Protein AF-A0A0C2GQE0-F1 (afdb_monomer_lite)

Secondary structure (DSSP, 8-state):
-------------S---GGGG-PPPGGGGGG--HHHHHHHHHHHHHHH--STTHHHHHHHHHHHHT-SSS---HHHHHHHHHHGGGGTTHHHHHHHHHHHHHTT------------GGGS-TTS-GGG--

pLDDT: mean 76.55, std 19.41, range [22.97, 97.44]

Structure (mmCIF, N/CA/C/O backbone):
data_AF-A0A0C2GQE0-F1
#
_entry.id   AF-A0A0C2GQE0-F1
#
loop_
_atom_site.group_PDB
_atom_site.id
_atom_site.type_symbol
_atom_site.label_atom_id
_atom_site.label_alt_id
_atom_site.label_comp_id
_atom_site.label_asym_id
_atom_site.label_entity_id
_atom_site.label_seq_id
_atom_site.pdbx_PDB_ins_code
_atom_site.Cartn_x
_atom_site.Cartn_y
_atom_site.Cartn_z
_atom_site.occupancy
_atom_site.B_iso_or_equiv
_atom_site.auth_seq_id
_atom_site.auth_comp_id
_atom_site.auth_asym_id
_atom_site.auth_atom_id
_atom_site.pdbx_PDB_model_num
ATOM 1 N N . MET A 1 1 ? 10.895 2.795 27.027 1.00 30.59 1 MET A N 1
ATOM 2 C CA . MET A 1 1 ? 11.096 3.613 25.814 1.00 30.59 1 MET A CA 1
ATOM 3 C C . MET A 1 1 ? 9.868 3.394 24.945 1.00 30.59 1 MET A C 1
ATOM 5 O O . MET A 1 1 ? 9.709 2.308 24.409 1.00 30.59 1 MET A O 1
ATOM 9 N N . VAL A 1 2 ? 8.913 4.324 24.981 1.00 26.84 2 VAL A N 1
ATOM 10 C CA . VAL A 1 2 ? 7.613 4.168 24.309 1.00 26.84 2 VAL A CA 1
ATOM 11 C C . VAL A 1 2 ? 7.723 4.852 22.953 1.00 26.84 2 VAL A C 1
ATOM 13 O O . VAL A 1 2 ? 7.885 6.066 22.894 1.00 26.84 2 VAL A O 1
ATOM 16 N N . TRP A 1 3 ? 7.698 4.067 21.879 1.00 24.77 3 TRP A N 1
ATOM 17 C CA . TRP A 1 3 ? 7.650 4.582 20.515 1.00 24.77 3 TRP A CA 1
ATOM 18 C C . TRP A 1 3 ? 6.242 5.120 20.261 1.00 24.77 3 TRP A C 1
ATOM 20 O O . TRP A 1 3 ? 5.270 4.365 20.252 1.00 24.77 3 TRP A O 1
ATOM 30 N N . GLN A 1 4 ? 6.123 6.440 20.144 1.00 22.97 4 GLN A N 1
ATOM 31 C CA . GLN A 1 4 ? 4.864 7.116 19.861 1.00 22.97 4 GLN A CA 1
ATOM 32 C C . GLN A 1 4 ? 4.657 7.105 18.341 1.00 22.97 4 GLN A C 1
ATOM 34 O O . GLN A 1 4 ? 5.206 7.936 17.624 1.00 22.97 4 GLN A O 1
ATOM 39 N N . TRP A 1 5 ? 3.908 6.123 17.843 1.00 28.50 5 TRP A N 1
ATOM 40 C CA . TRP A 1 5 ? 3.529 6.042 1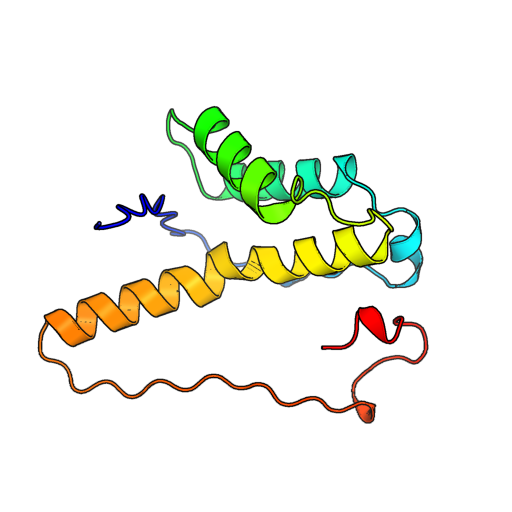6.433 1.00 28.50 5 TRP A CA 1
ATOM 41 C C . TRP A 1 5 ? 2.405 7.047 16.162 1.00 28.50 5 TRP A C 1
ATOM 43 O O . TRP A 1 5 ? 1.309 6.925 16.715 1.00 28.50 5 TRP A O 1
ATOM 53 N N . ARG A 1 6 ? 2.675 8.071 15.349 1.00 29.09 6 ARG A N 1
ATOM 54 C CA . ARG A 1 6 ? 1.639 8.967 14.826 1.00 29.09 6 AR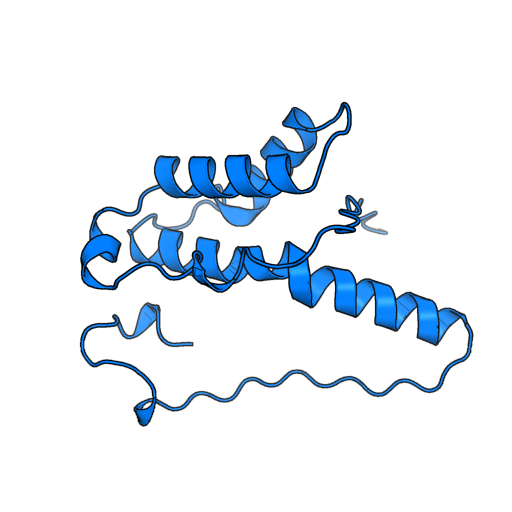G A CA 1
ATOM 55 C C . ARG A 1 6 ? 1.036 8.312 13.588 1.00 29.09 6 ARG A C 1
ATOM 57 O O . ARG A 1 6 ? 1.665 8.274 12.542 1.00 29.09 6 ARG A O 1
ATOM 64 N N . PHE A 1 7 ? -0.168 7.768 13.723 1.00 35.97 7 PHE A N 1
ATOM 65 C CA . PHE A 1 7 ? -0.943 7.287 12.583 1.00 35.97 7 PHE A CA 1
ATOM 66 C C . PHE A 1 7 ? -1.745 8.453 12.001 1.00 35.97 7 PHE A C 1
ATOM 68 O O . PHE A 1 7 ? -2.558 9.059 12.703 1.00 35.97 7 PHE A O 1
ATOM 75 N N . PHE A 1 8 ? -1.529 8.771 10.725 1.00 36.47 8 PHE A N 1
ATOM 76 C CA . PHE A 1 8 ? -2.406 9.675 9.987 1.00 36.47 8 PHE A CA 1
ATOM 77 C C . PHE A 1 8 ? -3.694 8.928 9.626 1.00 36.47 8 PHE A C 1
ATOM 79 O O . PHE A 1 8 ? -3.669 7.882 8.983 1.00 36.47 8 PHE A O 1
ATOM 86 N N . ILE A 1 9 ? -4.831 9.446 10.093 1.00 39.38 9 ILE A N 1
ATOM 87 C CA . ILE A 1 9 ? -6.148 8.847 9.865 1.00 39.38 9 ILE A CA 1
ATOM 88 C C . ILE A 1 9 ? -6.674 9.341 8.520 1.00 39.38 9 ILE A C 1
ATOM 90 O O . ILE A 1 9 ? -7.035 10.510 8.379 1.00 39.38 9 ILE A O 1
ATOM 94 N N . VAL A 1 10 ? -6.769 8.438 7.549 1.00 39.44 10 VAL A N 1
ATOM 95 C CA . VAL A 1 10 ? -7.486 8.676 6.296 1.00 39.44 10 VAL A CA 1
ATOM 96 C C . VAL A 1 10 ? -8.920 8.169 6.462 1.00 39.44 10 VAL A C 1
ATOM 98 O O . VAL A 1 10 ? -9.178 6.971 6.542 1.00 39.44 10 VAL A O 1
ATOM 101 N N . SER A 1 11 ? -9.877 9.091 6.561 1.00 34.88 11 SER A N 1
ATOM 102 C CA . SER A 1 11 ? -11.310 8.776 6.622 1.00 34.88 11 SER A CA 1
ATOM 103 C C . SER A 1 11 ? -11.882 8.722 5.202 1.00 34.88 11 SER A C 1
ATOM 105 O O . SER A 1 11 ? -12.362 9.736 4.691 1.00 34.88 11 SER A O 1
ATOM 107 N N . ALA A 1 12 ? -11.892 7.546 4.573 1.00 37.84 12 ALA A N 1
ATOM 108 C CA . ALA A 1 12 ? -12.568 7.350 3.291 1.00 37.84 12 ALA A CA 1
ATOM 109 C C . ALA A 1 12 ? -14.101 7.392 3.478 1.00 37.84 12 ALA A C 1
ATOM 111 O O . ALA A 1 12 ? -14.711 6.452 3.983 1.00 37.84 12 ALA A O 1
ATOM 112 N N . LYS A 1 13 ? -14.740 8.504 3.089 1.00 32.62 13 LYS A N 1
ATOM 113 C CA . LYS A 1 13 ? -16.212 8.662 3.045 1.00 32.62 13 LYS A CA 1
ATOM 114 C C . LYS A 1 13 ? -16.813 8.449 1.647 1.00 32.62 13 LYS A C 1
ATOM 116 O O . LYS A 1 13 ? -17.997 8.717 1.454 1.00 32.62 13 LYS A O 1
ATOM 121 N N . GLN A 1 14 ? -16.033 7.991 0.668 1.00 35.38 14 GLN A N 1
ATOM 122 C CA . GLN A 1 14 ? -16.433 7.999 -0.741 1.00 35.38 14 GLN A CA 1
ATOM 123 C C . GLN A 1 14 ? -16.535 6.584 -1.323 1.00 35.38 14 GLN A C 1
ATOM 125 O O . GLN A 1 14 ? -15.768 5.688 -0.983 1.00 35.38 14 GLN A O 1
ATOM 130 N N . LYS A 1 15 ? -17.555 6.394 -2.164 1.00 33.19 15 LYS A N 1
ATOM 131 C CA . LYS A 1 15 ? -17.950 5.145 -2.827 1.00 33.19 15 LYS A CA 1
ATOM 132 C C . LYS A 1 15 ? -16.738 4.498 -3.526 1.00 33.19 15 LYS A C 1
ATOM 134 O O . LYS A 1 15 ? -16.113 5.129 -4.372 1.00 33.19 15 LYS A O 1
ATOM 139 N N . ILE A 1 16 ? -16.411 3.255 -3.166 1.00 40.69 16 ILE A N 1
ATOM 140 C CA . ILE A 1 16 ? -15.216 2.534 -3.637 1.00 40.69 16 ILE A CA 1
ATOM 141 C C . ILE A 1 16 ? -15.461 2.000 -5.062 1.00 40.69 16 ILE A C 1
ATOM 143 O O . ILE A 1 16 ? -15.791 0.836 -5.254 1.00 40.69 16 ILE A O 1
ATOM 147 N N . GLU A 1 17 ? -15.328 2.862 -6.071 1.00 34.94 17 GLU A N 1
ATOM 148 C CA . GLU A 1 17 ? -15.173 2.462 -7.488 1.00 34.94 17 GLU A CA 1
ATOM 149 C C . GLU A 1 17 ? -13.691 2.196 -7.851 1.00 34.94 17 GLU A C 1
ATOM 151 O O . GLU A 1 17 ? -13.388 1.736 -8.949 1.00 34.94 17 GLU A O 1
ATOM 156 N N . PHE A 1 18 ? -12.767 2.440 -6.909 1.00 46.09 18 PHE A N 1
ATOM 157 C CA . PHE A 1 18 ? -11.310 2.378 -7.082 1.00 46.09 18 PHE A CA 1
ATOM 158 C C . PHE A 1 18 ? -10.758 0.958 -7.332 1.00 46.09 18 PHE A C 1
ATOM 160 O O . PHE A 1 18 ? -9.887 0.782 -8.177 1.00 46.09 18 PHE A O 1
ATOM 167 N N . MET A 1 19 ? -11.301 -0.077 -6.675 1.00 44.38 19 MET A N 1
ATOM 168 C CA . MET A 1 19 ? -10.687 -1.422 -6.657 1.00 44.38 19 MET A CA 1
ATOM 169 C C . MET A 1 19 ? -10.641 -2.156 -8.007 1.00 44.38 19 MET A C 1
ATOM 171 O O . MET A 1 19 ? -9.851 -3.077 -8.167 1.00 44.38 19 MET A O 1
ATOM 175 N N . ASN A 1 20 ? -11.447 -1.765 -8.998 1.00 39.81 20 ASN A N 1
ATOM 176 C CA . ASN A 1 20 ? -11.390 -2.389 -10.327 1.00 39.81 20 ASN A CA 1
ATOM 177 C C . ASN A 1 20 ? -10.228 -1.867 -11.196 1.00 39.81 20 ASN A C 1
ATOM 179 O O . ASN A 1 20 ? -10.016 -2.395 -12.284 1.00 39.81 20 ASN A O 1
ATOM 183 N N . LYS A 1 21 ? -9.498 -0.833 -10.752 1.00 50.16 21 LYS A N 1
ATOM 184 C CA . LYS A 1 21 ? -8.393 -0.205 -11.500 1.00 50.16 21 LYS A CA 1
ATOM 185 C C . LYS A 1 21 ? -7.005 -0.437 -10.894 1.00 50.16 21 LYS A C 1
ATOM 187 O O . LYS A 1 21 ? -6.031 0.032 -11.461 1.00 50.16 21 LYS A O 1
ATOM 192 N N . THR A 1 22 ? -6.903 -1.156 -9.778 1.00 59.59 22 THR A N 1
ATOM 193 C CA . THR A 1 22 ? -5.644 -1.330 -9.030 1.00 59.59 22 THR A CA 1
ATOM 194 C C . THR A 1 22 ? -4.856 -2.577 -9.424 1.00 59.59 22 THR A C 1
ATOM 196 O O . THR A 1 22 ? -3.929 -2.962 -8.722 1.00 59.59 22 THR A O 1
ATOM 199 N N . ASN A 1 23 ? -5.239 -3.270 -10.498 1.00 67.94 23 ASN A N 1
ATOM 200 C CA . ASN A 1 23 ? -4.480 -4.420 -10.979 1.00 67.94 23 ASN A CA 1
ATOM 201 C C . ASN A 1 23 ? -3.485 -3.967 -12.041 1.00 67.94 23 ASN A C 1
ATOM 203 O O . ASN A 1 23 ? -3.868 -3.399 -13.061 1.00 67.94 23 ASN A O 1
ATOM 207 N N . VAL A 1 24 ? -2.211 -4.263 -11.801 1.00 80.00 24 VAL A N 1
ATOM 208 C CA . VAL A 1 24 ? -1.156 -4.128 -12.802 1.00 80.00 24 VAL A CA 1
ATOM 209 C C . VAL A 1 24 ? -1.117 -5.410 -13.622 1.00 80.00 24 VAL A C 1
ATOM 211 O O . VAL A 1 24 ? -1.010 -6.505 -13.060 1.00 80.00 24 VAL A O 1
ATOM 214 N N . GLU A 1 25 ? -1.187 -5.285 -14.944 1.00 83.19 25 GLU A N 1
ATOM 215 C CA . GLU A 1 25 ? -1.062 -6.432 -15.837 1.00 83.19 25 GLU A CA 1
ATOM 216 C C . GLU A 1 25 ? 0.365 -7.010 -15.772 1.00 83.19 25 GLU A C 1
ATOM 218 O O . GLU A 1 25 ? 1.334 -6.245 -15.780 1.00 83.19 25 GLU A O 1
ATOM 223 N N . PRO A 1 26 ? 0.550 -8.347 -15.758 1.00 84.81 26 PRO A N 1
ATOM 224 C CA . PRO A 1 26 ? 1.884 -8.953 -15.684 1.00 84.81 26 PRO A CA 1
ATOM 225 C C . PRO A 1 26 ? 2.842 -8.512 -16.796 1.00 84.81 26 PRO A C 1
ATOM 227 O O . PRO A 1 26 ? 4.054 -8.462 -16.589 1.00 84.81 26 PRO A O 1
ATOM 230 N N . ALA A 1 27 ? 2.299 -8.165 -17.966 1.00 86.12 27 ALA A N 1
ATOM 231 C CA . ALA A 1 27 ? 3.065 -7.635 -19.090 1.00 86.12 27 ALA A CA 1
ATOM 232 C C . ALA A 1 27 ? 3.739 -6.289 -18.773 1.00 86.12 27 ALA A C 1
ATOM 234 O O . ALA A 1 27 ? 4.801 -5.998 -19.322 1.00 86.12 27 ALA A O 1
ATOM 235 N N . ASP A 1 28 ? 3.161 -5.504 -17.861 1.00 88.12 28 ASP A N 1
ATOM 236 C CA . ASP A 1 28 ? 3.646 -4.174 -17.508 1.00 88.12 28 ASP A CA 1
ATOM 237 C C . ASP A 1 28 ? 4.623 -4.200 -16.327 1.00 88.12 28 ASP A C 1
ATOM 239 O O . ASP A 1 28 ? 5.327 -3.212 -16.108 1.00 88.12 28 ASP A O 1
ATOM 243 N N . TYR A 1 29 ? 4.741 -5.322 -15.598 1.00 89.06 29 TYR A N 1
ATOM 244 C CA . TYR A 1 29 ? 5.636 -5.445 -14.438 1.00 89.06 29 TYR A CA 1
ATOM 245 C C . TYR A 1 29 ? 7.061 -4.954 -14.713 1.00 89.06 29 TYR A C 1
ATOM 247 O O . TYR A 1 29 ? 7.556 -4.176 -13.905 1.00 89.06 29 TYR A O 1
ATOM 255 N N . PRO A 1 30 ? 7.728 -5.298 -15.834 1.00 90.50 30 PRO A N 1
ATOM 256 C CA . PRO A 1 30 ? 9.108 -4.868 -16.062 1.00 90.50 30 PRO A CA 1
ATOM 257 C C . PRO A 1 30 ? 9.291 -3.350 -16.205 1.00 90.50 30 PRO A C 1
ATOM 259 O O . PRO A 1 30 ? 10.411 -2.862 -16.081 1.00 90.50 30 PRO A O 1
ATOM 262 N N . SER A 1 31 ? 8.220 -2.600 -16.488 1.00 91.06 31 SER A N 1
ATOM 263 C CA . SER A 1 31 ? 8.273 -1.134 -16.569 1.00 91.06 31 SER A CA 1
ATOM 264 C C . SER A 1 31 ? 8.212 -0.452 -15.200 1.00 91.06 31 SER A C 1
ATOM 266 O O . SER A 1 31 ? 8.625 0.706 -15.079 1.00 91.06 31 SER A O 1
ATOM 268 N N . TRP A 1 32 ? 7.748 -1.167 -14.167 1.00 90.19 32 TRP A N 1
ATOM 269 C CA . TRP A 1 32 ? 7.566 -0.609 -12.836 1.00 90.19 32 TRP A CA 1
ATOM 270 C C . TRP A 1 32 ? 8.883 -0.207 -12.193 1.00 90.19 32 TRP A C 1
ATOM 272 O O . TRP A 1 32 ? 9.855 -0.959 -12.129 1.00 90.19 32 TRP A O 1
ATOM 282 N N . ASN A 1 33 ? 8.886 1.015 -11.679 1.00 90.75 33 ASN A N 1
ATOM 283 C CA . ASN A 1 33 ? 10.045 1.644 -11.076 1.00 90.75 33 ASN A CA 1
ATOM 284 C C . ASN A 1 33 ? 9.615 2.576 -9.935 1.00 90.75 33 ASN A C 1
ATOM 286 O O . ASN A 1 33 ? 8.427 2.749 -9.647 1.00 90.75 33 ASN A O 1
ATOM 290 N N . ARG A 1 34 ? 10.607 3.204 -9.297 1.00 91.00 34 ARG A N 1
ATOM 291 C CA . ARG A 1 34 ? 10.400 4.119 -8.169 1.00 91.00 34 ARG A CA 1
ATOM 292 C C . ARG A 1 34 ? 9.397 5.224 -8.469 1.00 91.00 34 ARG A C 1
ATOM 294 O O . ARG A 1 34 ? 8.548 5.510 -7.631 1.00 91.00 34 ARG A O 1
ATOM 301 N N . ASP A 1 35 ? 9.540 5.870 -9.617 1.00 91.62 35 ASP A N 1
ATOM 302 C CA . ASP A 1 35 ? 8.793 7.082 -9.929 1.00 91.62 35 ASP A CA 1
ATOM 303 C C . ASP A 1 35 ? 7.336 6.755 -10.252 1.00 91.62 35 ASP A C 1
ATOM 305 O O . ASP A 1 35 ? 6.449 7.506 -9.850 1.00 91.62 35 ASP A O 1
ATOM 309 N N . MET A 1 36 ? 7.085 5.597 -10.873 1.00 90.50 36 MET A N 1
ATOM 310 C CA . MET A 1 36 ? 5.731 5.070 -11.065 1.00 90.50 36 MET A CA 1
ATOM 311 C C . MET A 1 36 ? 5.040 4.793 -9.730 1.00 90.50 36 MET A C 1
ATOM 313 O O . MET A 1 36 ? 3.959 5.320 -9.494 1.00 90.50 36 MET A O 1
ATOM 317 N N . LEU A 1 37 ? 5.687 4.061 -8.815 1.00 88.19 37 LEU A N 1
ATOM 318 C CA . LEU A 1 37 ? 5.105 3.791 -7.497 1.00 88.19 37 LEU A CA 1
ATOM 319 C C . LEU A 1 37 ? 4.836 5.089 -6.714 1.00 88.19 37 LEU A C 1
ATOM 321 O O . LEU A 1 37 ? 3.804 5.228 -6.067 1.00 88.19 37 LEU A O 1
ATOM 325 N N . ILE A 1 38 ? 5.737 6.074 -6.795 1.00 90.50 38 ILE A N 1
ATOM 326 C CA . ILE A 1 38 ? 5.516 7.390 -6.178 1.00 90.50 38 ILE A CA 1
ATOM 327 C C . ILE A 1 38 ? 4.315 8.110 -6.793 1.00 90.50 38 ILE A C 1
ATOM 329 O O . ILE A 1 38 ? 3.600 8.801 -6.067 1.00 90.50 38 ILE A O 1
ATOM 333 N N . ALA A 1 39 ? 4.121 8.017 -8.109 1.00 90.69 39 ALA A N 1
ATOM 334 C CA . ALA A 1 39 ? 2.987 8.639 -8.782 1.00 90.69 39 ALA A CA 1
ATOM 335 C C . ALA A 1 39 ? 1.661 8.019 -8.319 1.00 90.69 39 ALA A C 1
ATOM 337 O O . ALA A 1 39 ? 0.765 8.767 -7.933 1.00 90.69 39 ALA A O 1
ATOM 338 N N . GLU A 1 40 ? 1.593 6.689 -8.252 1.00 86.81 40 GLU A N 1
ATOM 339 C CA . GLU A 1 40 ? 0.427 5.948 -7.755 1.00 86.81 40 GLU A CA 1
ATOM 340 C C . GLU A 1 40 ? 0.097 6.320 -6.303 1.00 86.81 40 GLU A C 1
ATOM 342 O O . GLU A 1 40 ? -1.016 6.759 -6.019 1.00 86.81 40 GLU A O 1
ATOM 347 N N . ILE A 1 41 ? 1.087 6.282 -5.401 1.00 85.81 41 ILE A N 1
ATOM 348 C CA . ILE A 1 41 ? 0.912 6.686 -3.994 1.00 85.81 41 ILE A CA 1
ATOM 349 C C . ILE A 1 41 ? 0.406 8.131 -3.893 1.00 85.81 41 ILE A C 1
ATOM 351 O O . ILE A 1 41 ? -0.446 8.459 -3.064 1.00 85.81 41 ILE A O 1
ATOM 355 N N . LYS A 1 42 ? 0.934 9.036 -4.725 1.00 88.06 42 LYS A N 1
ATOM 356 C CA . LYS A 1 42 ? 0.505 10.440 -4.733 1.00 88.06 42 LYS A CA 1
ATOM 357 C C . LYS A 1 42 ? -0.946 10.587 -5.155 1.00 88.06 42 LYS A C 1
ATOM 359 O O . LYS A 1 42 ? -1.691 11.266 -4.450 1.00 88.06 42 LYS A O 1
ATOM 364 N N . GLU A 1 43 ? -1.324 9.983 -6.278 1.00 86.25 43 GLU A N 1
ATOM 365 C CA . GLU A 1 43 ? -2.698 10.014 -6.783 1.00 86.25 43 GLU A CA 1
ATOM 366 C C . GLU A 1 43 ? -3.657 9.422 -5.750 1.00 86.25 43 GLU A C 1
ATOM 368 O O . GLU A 1 43 ? -4.690 10.016 -5.422 1.00 86.25 43 GLU A O 1
ATOM 373 N N . LEU A 1 44 ? -3.255 8.305 -5.150 1.00 80.44 44 LEU A N 1
ATOM 374 C CA . LEU A 1 44 ? -4.030 7.628 -4.137 1.00 80.44 44 LEU A CA 1
ATOM 375 C C . LEU A 1 44 ? -4.273 8.506 -2.914 1.00 80.44 44 LEU A C 1
ATOM 377 O O . LEU A 1 44 ? -5.424 8.748 -2.552 1.00 80.44 44 LEU A O 1
ATOM 381 N N . VAL A 1 45 ? -3.212 8.990 -2.268 1.00 80.94 45 VAL A N 1
ATOM 382 C CA . VAL A 1 45 ? -3.325 9.789 -1.043 1.00 80.94 45 VAL A CA 1
ATOM 383 C C . VAL A 1 45 ? -4.112 11.069 -1.322 1.00 80.94 45 VAL A C 1
ATOM 385 O O . VAL A 1 45 ? -4.966 11.440 -0.519 1.00 80.94 45 VAL A O 1
ATOM 388 N N . GLN A 1 46 ? -3.907 11.710 -2.477 1.00 85.12 46 GLN A N 1
ATOM 389 C CA . GLN A 1 46 ? -4.681 12.885 -2.892 1.00 85.12 46 GLN A CA 1
ATOM 390 C C . GLN A 1 46 ? -6.177 12.593 -3.054 1.00 85.12 46 GLN A C 1
ATOM 392 O O . GLN A 1 46 ? -6.998 13.463 -2.763 1.00 85.12 46 GLN A O 1
ATOM 397 N N . SER A 1 47 ? -6.549 11.381 -3.474 1.00 79.19 47 SER A N 1
ATOM 398 C CA . SER A 1 47 ? -7.958 11.001 -3.629 1.00 79.19 47 SER A CA 1
ATOM 399 C C . SER A 1 47 ? -8.714 10.895 -2.297 1.00 79.19 47 SER A C 1
ATOM 401 O O . SER A 1 47 ? -9.938 11.025 -2.266 1.00 79.19 47 SER A O 1
ATOM 403 N N . VAL A 1 48 ? -8.000 10.688 -1.185 1.00 74.44 48 VAL A N 1
ATOM 404 C CA . VAL A 1 48 ? -8.591 10.407 0.136 1.00 74.44 48 VAL A CA 1
ATOM 405 C C . VAL A 1 48 ? -8.205 11.404 1.229 1.00 74.44 48 VAL A C 1
ATOM 407 O O . VAL A 1 48 ? -8.812 11.405 2.303 1.00 74.44 48 VAL A O 1
ATOM 410 N N . TYR A 1 49 ? -7.227 12.271 0.973 1.00 79.44 49 TYR A N 1
ATOM 411 C CA . TYR A 1 49 ? -6.743 13.273 1.912 1.00 79.44 49 TYR A CA 1
ATOM 412 C C . TYR A 1 49 ? -6.767 14.673 1.292 1.00 79.44 49 TYR A C 1
ATOM 414 O O . TYR A 1 49 ? -6.050 14.969 0.342 1.00 79.44 49 TYR A O 1
ATOM 422 N N . SER A 1 50 ? -7.552 15.567 1.894 1.00 80.38 50 SER A N 1
ATOM 423 C CA . SER A 1 50 ? -7.712 16.964 1.463 1.00 80.38 50 SER A CA 1
ATOM 424 C C . SER A 1 50 ? -7.179 17.978 2.487 1.00 80.38 50 SER A C 1
ATOM 426 O O . SER A 1 50 ? -7.632 19.122 2.515 1.00 80.38 50 SER A O 1
ATOM 428 N N . GLY A 1 51 ? -6.310 17.549 3.407 1.00 83.31 51 GLY A N 1
ATOM 429 C CA . GLY A 1 51 ? -5.770 18.398 4.472 1.00 83.31 51 GLY A CA 1
ATOM 430 C C . GLY A 1 51 ? -4.474 19.122 4.088 1.00 83.31 51 GLY A C 1
ATOM 431 O O . GLY A 1 51 ? -3.899 18.902 3.026 1.00 83.31 51 GLY A O 1
ATOM 432 N N . ASN A 1 52 ? -3.978 19.966 4.996 1.00 89.31 52 ASN A N 1
ATOM 433 C CA . ASN A 1 52 ? -2.836 20.853 4.730 1.00 89.31 52 ASN A CA 1
ATOM 434 C C . ASN A 1 52 ? -1.459 20.183 4.914 1.00 89.31 52 ASN A C 1
ATOM 436 O O . ASN A 1 52 ? -0.444 20.812 4.637 1.00 89.31 52 ASN A O 1
ATOM 440 N N . HIS A 1 53 ? -1.409 18.929 5.380 1.00 88.69 53 HIS A N 1
ATOM 441 C CA . HIS A 1 53 ? -0.163 18.190 5.648 1.00 88.69 53 HIS A CA 1
ATOM 442 C C . HIS A 1 53 ? 0.163 17.155 4.562 1.00 88.69 53 HIS A C 1
ATOM 444 O O . HIS A 1 53 ? 0.898 16.203 4.810 1.00 88.69 53 HIS A O 1
ATOM 450 N N . LEU A 1 54 ? -0.392 17.309 3.355 1.00 85.69 54 LEU A N 1
ATOM 451 C CA . LEU A 1 54 ? -0.280 16.310 2.289 1.00 85.69 54 LEU A CA 1
ATOM 452 C C . LEU A 1 54 ? 1.185 15.984 1.954 1.00 85.69 54 LEU A C 1
ATOM 454 O O . LEU A 1 54 ? 1.542 14.818 1.831 1.00 85.69 54 LEU A O 1
ATOM 458 N N . GLU A 1 55 ? 2.041 16.999 1.842 1.00 89.38 55 GLU A N 1
ATOM 459 C CA . GLU A 1 55 ? 3.460 16.809 1.515 1.00 89.38 55 GLU A CA 1
ATOM 460 C C . GLU A 1 55 ? 4.228 16.056 2.609 1.00 89.38 55 GLU A C 1
ATOM 462 O O . GLU A 1 55 ? 5.066 15.206 2.306 1.00 89.38 55 GLU A O 1
ATOM 467 N N . GLU A 1 56 ? 3.929 16.342 3.878 1.00 90.62 56 GLU A N 1
ATOM 468 C CA . GLU A 1 56 ? 4.528 15.674 5.038 1.00 90.62 56 GLU A CA 1
ATOM 469 C C . GLU A 1 56 ? 4.132 14.194 5.065 1.00 90.62 56 GLU A C 1
ATOM 471 O O . GLU A 1 56 ? 4.998 13.323 5.143 1.00 90.62 56 GLU A O 1
ATOM 476 N N . ILE A 1 57 ? 2.840 13.911 4.880 1.00 87.38 57 ILE A N 1
ATOM 477 C CA . ILE A 1 57 ? 2.297 12.549 4.820 1.00 87.38 57 ILE A CA 1
ATOM 478 C C . ILE A 1 57 ? 2.921 11.766 3.665 1.00 87.38 57 ILE A C 1
ATOM 480 O O . ILE A 1 57 ? 3.404 10.653 3.862 1.00 87.38 57 ILE A O 1
ATOM 484 N N . LEU A 1 58 ? 2.961 12.349 2.464 1.00 89.44 58 LEU A N 1
ATOM 485 C CA . LEU A 1 58 ? 3.564 11.702 1.299 1.00 89.44 58 LEU A CA 1
ATOM 486 C C . LEU A 1 58 ? 5.039 11.387 1.532 1.00 89.44 58 LEU A C 1
ATOM 488 O O . LEU A 1 58 ? 5.498 10.306 1.172 1.00 89.44 58 LEU A O 1
ATOM 492 N N . LYS A 1 59 ? 5.785 12.303 2.155 1.00 91.44 59 LYS A N 1
ATOM 493 C CA . LYS A 1 59 ? 7.191 12.078 2.492 1.00 91.44 59 LYS A CA 1
ATOM 494 C C . LYS A 1 59 ? 7.361 10.905 3.456 1.00 91.44 59 LYS A C 1
ATOM 496 O O . LYS A 1 59 ? 8.276 10.106 3.265 1.00 91.44 59 LYS A O 1
ATOM 501 N N . GLU A 1 60 ? 6.504 10.790 4.466 1.00 89.00 60 GLU A N 1
ATOM 502 C CA . GLU A 1 60 ? 6.543 9.669 5.409 1.00 89.00 60 GLU A CA 1
ATOM 503 C C . GLU A 1 60 ? 6.181 8.337 4.744 1.00 89.00 60 GLU A C 1
ATOM 505 O O . GLU A 1 60 ? 6.907 7.359 4.921 1.00 89.00 60 GLU A O 1
ATOM 510 N N . ILE A 1 61 ? 5.125 8.303 3.923 1.00 86.62 61 ILE A N 1
ATOM 511 C CA . ILE A 1 61 ? 4.704 7.098 3.189 1.00 86.62 61 ILE A CA 1
ATOM 512 C C . ILE A 1 61 ? 5.808 6.644 2.228 1.00 86.62 61 ILE A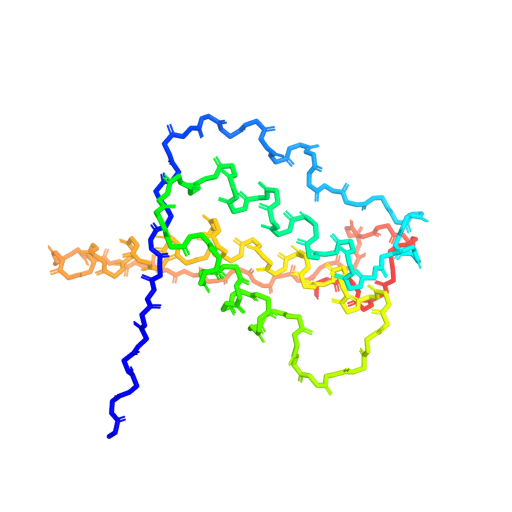 C 1
ATOM 514 O O . ILE A 1 61 ? 6.207 5.480 2.254 1.00 86.62 61 ILE A O 1
ATOM 518 N N . ILE A 1 62 ? 6.363 7.562 1.429 1.00 88.50 62 ILE A N 1
ATOM 519 C CA . ILE A 1 62 ? 7.473 7.271 0.508 1.00 88.50 62 ILE A CA 1
ATOM 520 C C . ILE A 1 62 ? 8.697 6.770 1.285 1.00 88.50 62 ILE A C 1
ATOM 522 O O . ILE A 1 62 ? 9.308 5.771 0.903 1.00 88.50 62 ILE A O 1
ATOM 526 N N . GLY A 1 63 ? 9.034 7.420 2.401 1.00 88.50 63 GLY A N 1
ATOM 527 C CA . GLY A 1 63 ? 10.143 7.003 3.257 1.00 88.50 63 GLY A CA 1
ATOM 528 C C . GLY A 1 63 ? 9.964 5.590 3.814 1.00 88.50 63 GLY A C 1
ATOM 529 O O . GLY A 1 63 ? 10.922 4.821 3.857 1.00 88.50 63 GLY A O 1
ATOM 530 N N . TYR A 1 64 ? 8.740 5.232 4.205 1.00 85.62 64 TYR A N 1
ATOM 531 C CA . TYR A 1 64 ? 8.433 3.929 4.785 1.00 85.62 64 TYR A CA 1
ATOM 532 C C . TYR A 1 64 ? 8.376 2.806 3.742 1.00 85.62 64 TYR A C 1
ATOM 534 O O . TYR A 1 64 ? 9.007 1.768 3.941 1.00 85.62 64 TYR A O 1
ATOM 542 N N . TYR A 1 65 ? 7.646 3.001 2.639 1.00 81.94 65 TYR A N 1
ATOM 543 C CA . TYR A 1 65 ? 7.389 1.945 1.653 1.00 81.94 65 TYR A CA 1
ATOM 544 C C . TYR A 1 65 ? 8.446 1.860 0.548 1.00 81.94 65 TYR A C 1
ATOM 546 O O . TYR A 1 65 ? 8.654 0.785 0.000 1.00 81.94 65 TYR A O 1
ATOM 554 N N . ILE A 1 66 ? 9.139 2.950 0.204 1.00 85.25 66 ILE A N 1
ATOM 555 C CA . ILE A 1 66 ? 9.967 2.999 -1.017 1.00 85.25 66 ILE A CA 1
ATOM 556 C C . ILE A 1 66 ? 11.464 3.082 -0.707 1.00 85.25 66 ILE A C 1
ATOM 558 O O . ILE A 1 66 ? 12.289 2.458 -1.381 1.00 85.25 66 ILE A O 1
ATOM 562 N N . ASP A 1 67 ? 11.851 3.847 0.310 1.00 85.12 67 ASP A N 1
ATOM 563 C CA . ASP A 1 67 ? 13.253 4.193 0.558 1.00 85.12 67 ASP A CA 1
ATOM 564 C C . ASP A 1 67 ? 13.922 3.312 1.641 1.00 85.12 67 ASP A C 1
ATOM 566 O O . ASP A 1 67 ? 14.690 3.795 2.469 1.00 85.12 67 ASP A O 1
ATOM 570 N N . ARG A 1 68 ? 13.694 1.986 1.598 1.00 74.62 68 ARG A N 1
ATOM 571 C CA . ARG A 1 68 ? 14.175 1.011 2.612 1.00 74.62 68 ARG A CA 1
ATOM 572 C C . ARG A 1 68 ? 15.593 0.442 2.417 1.00 74.62 68 ARG A C 1
ATOM 574 O O . ARG A 1 68 ? 15.987 -0.479 3.121 1.00 74.62 68 ARG A O 1
ATOM 581 N N . GLY A 1 69 ? 16.391 0.975 1.493 1.00 68.06 69 GLY A N 1
ATOM 582 C CA . GLY A 1 69 ? 17.772 0.505 1.267 1.00 68.06 69 GLY A CA 1
ATOM 583 C C . GLY A 1 69 ? 17.905 -0.907 0.664 1.00 68.06 69 GLY A C 1
ATOM 584 O O . GLY A 1 69 ? 19.003 -1.456 0.652 1.00 68.06 69 GLY A O 1
ATOM 585 N N . GLU A 1 70 ? 16.812 -1.486 0.164 1.00 75.06 70 GLU A N 1
ATOM 586 C CA . GLU A 1 70 ? 16.762 -2.811 -0.473 1.00 75.06 70 GLU A CA 1
ATOM 587 C C . GLU A 1 70 ? 17.171 -2.769 -1.960 1.00 75.06 70 GLU A C 1
ATOM 589 O O . GLU A 1 70 ? 17.288 -1.695 -2.556 1.00 75.06 70 GLU A O 1
ATOM 594 N N . GLN A 1 71 ? 17.388 -3.941 -2.575 1.00 67.75 71 GLN A N 1
ATOM 595 C CA . GLN A 1 71 ? 17.626 -4.051 -4.018 1.00 67.75 71 GLN A CA 1
ATOM 596 C C . GLN A 1 71 ? 16.332 -3.733 -4.785 1.00 67.75 71 GLN A C 1
ATOM 598 O O . GLN A 1 71 ? 15.316 -4.407 -4.630 1.00 67.75 71 GLN A O 1
ATOM 603 N N . LYS A 1 72 ? 16.382 -2.687 -5.611 1.00 78.25 72 LYS A N 1
ATOM 604 C CA . LYS A 1 72 ? 15.224 -2.049 -6.251 1.00 78.25 72 LYS A CA 1
ATOM 605 C C . LYS A 1 72 ? 14.960 -2.584 -7.669 1.00 78.25 72 LYS A C 1
ATOM 607 O O . LYS A 1 72 ? 15.049 -1.833 -8.636 1.00 78.25 72 LYS A O 1
ATOM 612 N N . GLU A 1 73 ? 14.668 -3.878 -7.787 1.00 87.06 73 GLU A N 1
ATOM 613 C CA . GLU A 1 73 ? 14.164 -4.473 -9.041 1.00 87.06 73 GLU A CA 1
ATOM 614 C C . GLU A 1 73 ? 12.663 -4.185 -9.224 1.00 87.06 73 GLU A C 1
ATOM 616 O O . GLU A 1 73 ? 11.988 -3.749 -8.289 1.00 87.06 73 GLU A O 1
ATOM 621 N N . PHE A 1 74 ? 12.102 -4.447 -10.405 1.00 87.12 74 PHE A N 1
ATOM 622 C CA . PHE A 1 74 ? 10.684 -4.173 -10.661 1.00 87.12 74 PHE A CA 1
ATOM 623 C C . PHE A 1 74 ? 9.746 -4.950 -9.717 1.00 87.12 74 PHE A C 1
ATOM 625 O O . PHE A 1 74 ? 8.728 -4.407 -9.283 1.00 87.12 74 PHE A O 1
ATOM 632 N N . GLU A 1 75 ? 10.104 -6.179 -9.314 1.00 87.62 75 GLU A N 1
ATOM 633 C CA . GLU A 1 75 ? 9.297 -6.958 -8.369 1.00 87.62 75 GLU A CA 1
ATOM 634 C C . GLU A 1 75 ? 9.196 -6.286 -6.998 1.00 87.62 75 GLU A C 1
ATOM 636 O O . GLU A 1 75 ? 8.173 -6.410 -6.328 1.00 87.62 75 GLU A O 1
ATOM 641 N N . PHE A 1 76 ? 10.234 -5.552 -6.580 1.00 88.25 76 PHE A N 1
ATOM 642 C CA . PHE A 1 76 ? 10.184 -4.781 -5.341 1.00 88.25 76 PHE A CA 1
ATOM 643 C C . PHE A 1 76 ? 9.062 -3.741 -5.420 1.00 88.25 76 PHE A C 1
ATOM 645 O O . PHE A 1 76 ? 8.222 -3.686 -4.525 1.00 88.25 76 PHE A O 1
ATOM 652 N N . TYR A 1 77 ? 8.994 -2.966 -6.505 1.00 87.81 77 TYR A N 1
ATOM 653 C CA . TYR A 1 77 ? 7.994 -1.906 -6.654 1.00 87.81 77 TYR A CA 1
ATOM 654 C C . TYR A 1 77 ? 6.567 -2.441 -6.786 1.00 87.81 77 TYR A C 1
ATOM 656 O O . TYR A 1 77 ? 5.664 -1.881 -6.168 1.00 87.81 77 TYR A O 1
ATOM 664 N N . ILE A 1 78 ? 6.373 -3.546 -7.513 1.00 87.31 78 ILE A N 1
ATOM 665 C CA . ILE A 1 78 ? 5.067 -4.217 -7.594 1.00 87.31 78 ILE A CA 1
ATOM 666 C C . ILE A 1 78 ? 4.634 -4.732 -6.217 1.00 87.31 78 ILE A C 1
ATOM 668 O O . ILE A 1 78 ? 3.513 -4.462 -5.791 1.00 87.31 78 ILE A O 1
ATOM 672 N N . ASN A 1 79 ? 5.521 -5.404 -5.474 1.00 85.19 79 ASN A N 1
ATOM 673 C CA . ASN A 1 79 ? 5.193 -5.864 -4.123 1.00 85.19 79 ASN A CA 1
ATOM 674 C C . ASN A 1 79 ? 4.839 -4.690 -3.197 1.00 85.19 79 ASN A C 1
ATOM 676 O O . ASN A 1 79 ? 3.856 -4.765 -2.463 1.00 85.19 79 ASN A O 1
ATOM 680 N N . ARG A 1 80 ? 5.573 -3.570 -3.252 1.00 85.56 80 ARG A N 1
ATOM 681 C CA . ARG A 1 80 ? 5.245 -2.386 -2.436 1.00 85.56 80 ARG A CA 1
ATOM 682 C C . ARG A 1 80 ? 3.895 -1.767 -2.806 1.00 85.56 80 ARG A C 1
ATOM 684 O O . ARG A 1 80 ? 3.166 -1.368 -1.906 1.00 85.56 80 ARG A O 1
ATOM 691 N N . TYR A 1 81 ? 3.540 -1.733 -4.091 1.00 82.56 81 TYR A N 1
ATOM 692 C CA . TYR A 1 81 ? 2.207 -1.304 -4.523 1.00 82.56 81 TYR A CA 1
ATOM 693 C C . TYR A 1 81 ? 1.104 -2.186 -3.927 1.00 82.56 81 TYR A C 1
ATOM 695 O O . TYR A 1 81 ? 0.072 -1.691 -3.487 1.00 82.56 81 TYR A O 1
ATOM 703 N N . THR A 1 82 ? 1.332 -3.501 -3.828 1.00 77.25 82 THR A N 1
ATOM 704 C CA . THR A 1 82 ? 0.363 -4.385 -3.163 1.00 77.25 82 THR A CA 1
ATOM 705 C C . THR A 1 82 ? 0.296 -4.167 -1.650 1.00 77.25 82 THR A C 1
ATOM 707 O O . THR A 1 82 ? -0.801 -4.200 -1.096 1.00 77.25 82 THR A O 1
ATOM 710 N N . GLU A 1 83 ? 1.421 -3.886 -0.985 1.00 78.00 83 GLU A N 1
ATOM 711 C CA . GLU A 1 83 ? 1.465 -3.577 0.453 1.00 78.00 83 GLU A CA 1
ATOM 712 C C . GLU A 1 83 ? 0.797 -2.237 0.796 1.00 78.00 83 GLU A C 1
ATOM 714 O O . GLU A 1 83 ? 0.295 -2.073 1.903 1.00 78.00 83 GLU A O 1
ATOM 719 N N . GLU A 1 84 ? 0.706 -1.292 -0.143 1.00 72.06 84 GLU A N 1
ATOM 720 C CA . GLU A 1 84 ? -0.024 -0.033 0.058 1.00 72.06 84 GLU A CA 1
ATOM 721 C C . GLU A 1 84 ? -1.504 -0.253 0.438 1.00 72.06 84 GLU A C 1
ATOM 723 O O . GLU A 1 84 ? -2.105 0.582 1.121 1.00 72.06 84 GLU A O 1
ATOM 728 N N . ASN A 1 85 ? -2.080 -1.420 0.113 1.00 69.19 85 ASN A N 1
ATOM 729 C CA . ASN A 1 85 ? -3.406 -1.828 0.594 1.00 69.19 85 ASN A CA 1
ATOM 730 C C . ASN A 1 85 ? -3.534 -1.821 2.128 1.00 69.19 85 ASN A C 1
ATOM 732 O O . ASN A 1 85 ? -4.655 -1.714 2.645 1.00 69.19 85 ASN A O 1
ATOM 736 N N . ASP A 1 86 ? -2.423 -1.869 2.868 1.00 74.81 86 ASP A N 1
ATOM 737 C CA . ASP A 1 86 ? -2.401 -1.691 4.318 1.00 74.81 86 ASP A CA 1
ATOM 738 C C . ASP A 1 86 ? -3.094 -0.392 4.745 1.00 74.81 86 ASP A C 1
ATOM 740 O O . ASP A 1 86 ? -3.798 -0.376 5.760 1.00 74.81 86 ASP A O 1
ATOM 744 N N . VAL A 1 87 ? -2.972 0.676 3.949 1.00 71.81 87 VAL A N 1
ATOM 745 C CA . VAL A 1 87 ? -3.593 1.983 4.216 1.00 71.81 87 VAL A CA 1
ATOM 746 C C . VAL A 1 87 ? -5.124 1.897 4.218 1.00 71.81 87 VAL A C 1
ATOM 748 O O . VAL A 1 87 ? -5.773 2.603 4.992 1.00 71.81 87 VAL A O 1
ATOM 751 N N . PHE A 1 88 ? -5.720 1.016 3.410 1.00 71.12 88 PHE A N 1
ATOM 752 C CA . PHE A 1 88 ? -7.178 0.924 3.265 1.00 71.12 88 PHE A CA 1
ATOM 753 C C . PHE A 1 88 ? -7.827 -0.185 4.067 1.00 71.12 88 PHE A C 1
ATOM 755 O O . PHE A 1 88 ? -8.949 -0.016 4.549 1.00 71.12 88 PHE A O 1
ATOM 762 N N . PHE A 1 89 ? -7.152 -1.322 4.195 1.00 74.88 89 PHE A N 1
ATOM 763 C CA . PHE A 1 89 ? -7.760 -2.508 4.780 1.00 74.88 89 PHE A CA 1
ATOM 764 C C . PHE A 1 89 ? -7.172 -2.801 6.144 1.00 74.88 89 PHE A C 1
ATOM 766 O O . PHE A 1 89 ? -7.910 -2.820 7.129 1.00 74.88 89 PHE A O 1
ATOM 773 N N . VAL A 1 90 ? -5.856 -2.990 6.230 1.00 82.25 90 VAL A N 1
ATOM 774 C CA . VAL A 1 90 ? -5.222 -3.489 7.454 1.00 82.25 90 VAL A CA 1
ATOM 775 C C . VAL A 1 90 ? -5.259 -2.437 8.557 1.00 82.25 90 VAL A C 1
ATOM 777 O O . VAL A 1 90 ? -5.819 -2.694 9.625 1.00 82.25 90 VAL A O 1
ATOM 780 N N . VAL A 1 91 ? -4.748 -1.230 8.304 1.00 81.56 91 VAL A N 1
ATOM 781 C CA . VAL A 1 91 ? -4.666 -0.169 9.317 1.00 81.56 91 VAL A CA 1
ATOM 782 C C . VAL A 1 91 ? -6.058 0.250 9.812 1.00 81.56 91 VAL A C 1
ATOM 784 O O . VAL A 1 91 ? -6.274 0.211 11.029 1.00 81.56 91 VAL A O 1
ATOM 787 N N . PRO A 1 92 ? -7.048 0.571 8.950 1.00 79.94 92 PRO A N 1
ATOM 788 C CA . PRO A 1 92 ? -8.383 0.939 9.425 1.00 79.94 92 PRO A CA 1
ATOM 789 C C . PRO A 1 92 ? -9.086 -0.197 10.175 1.00 79.94 92 PRO A C 1
ATOM 791 O O . PRO A 1 92 ? -9.771 0.056 11.171 1.00 79.94 92 PRO A O 1
ATOM 794 N N . THR A 1 93 ? -8.882 -1.452 9.757 1.00 85.94 93 THR A N 1
ATOM 795 C CA . THR A 1 93 ? -9.436 -2.622 10.455 1.00 85.94 93 THR A CA 1
ATOM 796 C C . THR A 1 93 ? -8.836 -2.767 11.848 1.00 85.94 93 THR A C 1
ATOM 798 O O . THR A 1 93 ? -9.583 -2.901 12.818 1.00 85.94 93 THR A O 1
ATOM 801 N N . VAL A 1 94 ? -7.508 -2.679 11.982 1.00 88.31 94 VAL A N 1
ATOM 802 C CA .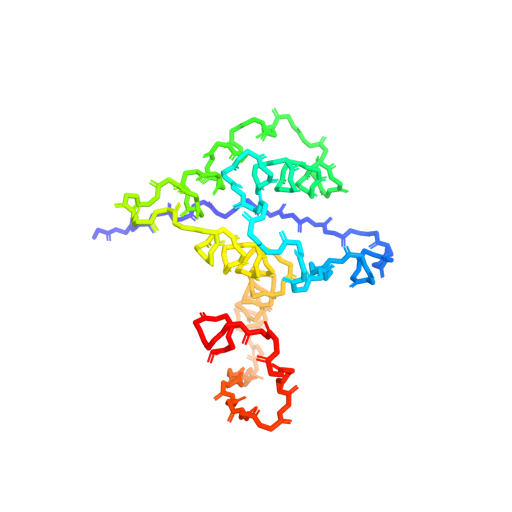 VAL A 1 94 ? -6.821 -2.751 13.282 1.00 88.31 94 VAL A CA 1
ATOM 803 C C . VAL A 1 94 ? -7.280 -1.620 14.200 1.00 88.31 94 VAL A C 1
ATOM 805 O O . VAL A 1 94 ? -7.640 -1.878 15.348 1.00 88.31 94 VAL A O 1
ATOM 808 N N . VAL A 1 95 ? -7.359 -0.384 13.700 1.00 87.19 95 VAL A N 1
ATOM 809 C CA . VAL A 1 95 ? -7.878 0.758 14.473 1.00 87.19 95 VAL A CA 1
ATOM 810 C C . VAL A 1 95 ? -9.314 0.496 14.939 1.00 87.19 95 VAL A C 1
ATOM 812 O O . VAL A 1 95 ? -9.638 0.691 16.112 1.00 87.19 95 VAL A O 1
ATOM 815 N N . GLY A 1 96 ? -10.175 -0.006 14.051 1.00 88.06 96 GLY A N 1
ATOM 816 C CA . GLY A 1 96 ? -11.557 -0.350 14.376 1.00 88.06 96 GLY A CA 1
ATOM 817 C C . GLY A 1 96 ? -11.693 -1.489 15.395 1.00 88.06 96 GLY A C 1
ATOM 818 O O . GLY A 1 96 ? -12.621 -1.461 16.210 1.00 88.06 96 GLY A O 1
ATOM 819 N N . ILE A 1 97 ? -10.792 -2.475 15.363 1.00 91.81 97 ILE A N 1
ATOM 820 C CA . ILE A 1 97 ? -10.700 -3.567 16.344 1.00 91.81 97 ILE A CA 1
ATOM 821 C C . ILE A 1 97 ? -10.307 -3.011 17.712 1.00 91.81 97 ILE A C 1
ATOM 823 O O . ILE A 1 97 ? -10.978 -3.305 18.704 1.00 91.81 97 ILE A O 1
ATOM 827 N N . LEU A 1 98 ? -9.258 -2.186 17.763 1.00 92.12 98 LEU A N 1
ATOM 828 C CA . LEU A 1 98 ? -8.761 -1.590 19.002 1.00 92.12 98 LEU A CA 1
ATOM 829 C C . LEU A 1 98 ? -9.831 -0.715 19.663 1.00 92.12 98 LEU A C 1
ATOM 831 O O . LEU A 1 98 ? -10.124 -0.909 20.839 1.00 92.12 98 LEU A O 1
ATOM 835 N N . ALA A 1 99 ? -10.506 0.146 18.896 1.00 93.69 99 ALA A N 1
ATOM 836 C CA . ALA A 1 99 ? -11.576 0.997 19.417 1.00 93.69 99 ALA A CA 1
ATOM 837 C C . ALA A 1 99 ? -12.741 0.194 20.030 1.00 93.69 99 ALA A C 1
ATOM 839 O O . ALA A 1 99 ? -13.267 0.555 21.081 1.00 93.69 99 ALA A O 1
ATOM 840 N N . ARG A 1 100 ? -13.146 -0.923 19.404 1.00 94.25 100 ARG A N 1
ATOM 841 C CA . ARG A 1 100 ? -14.223 -1.783 19.931 1.00 94.25 100 ARG A CA 1
ATOM 842 C C . ARG A 1 100 ? -13.795 -2.551 21.174 1.00 94.25 100 ARG A C 1
ATOM 844 O O . ARG A 1 100 ? -14.578 -2.668 22.115 1.00 94.25 100 ARG A O 1
ATOM 851 N N . ARG A 1 101 ? -12.559 -3.054 21.192 1.00 94.94 101 ARG A N 1
ATOM 852 C CA . ARG A 1 101 ? -11.982 -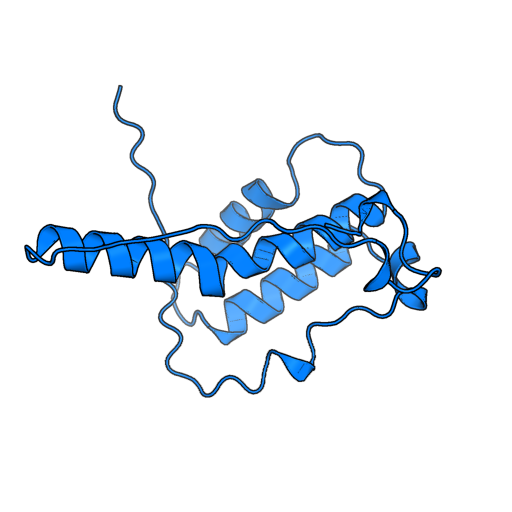3.696 22.376 1.00 94.94 101 ARG A CA 1
ATOM 853 C C . ARG A 1 101 ? -11.975 -2.728 23.559 1.00 94.94 101 ARG A C 1
ATOM 855 O O . ARG A 1 101 ? -12.409 -3.101 24.644 1.00 94.94 101 ARG A O 1
ATOM 862 N N . ASP A 1 102 ? -11.541 -1.491 23.338 1.00 96.00 102 ASP A N 1
ATOM 863 C CA . ASP A 1 102 ? -11.469 -0.467 24.384 1.00 96.00 102 ASP A CA 1
ATOM 864 C C . ASP A 1 102 ? -12.872 -0.039 24.869 1.00 96.00 102 ASP A C 1
ATOM 866 O O . ASP A 1 102 ? -13.045 0.319 26.031 1.00 96.00 102 ASP A O 1
ATOM 870 N N . ALA A 1 103 ? -13.903 -0.184 24.028 1.00 97.44 103 ALA A N 1
ATOM 871 C CA . ALA A 1 103 ? -15.313 -0.039 24.406 1.00 97.44 103 ALA A CA 1
ATOM 872 C C . ALA A 1 103 ? -15.905 -1.266 25.142 1.00 97.44 103 ALA A C 1
ATOM 874 O O . ALA A 1 103 ? -17.114 -1.321 25.372 1.00 97.44 103 ALA A O 1
ATOM 875 N N . GLY A 1 104 ? -15.091 -2.269 25.488 1.00 97.25 104 GLY A N 1
ATOM 876 C CA . GLY A 1 104 ? -15.502 -3.451 26.253 1.00 97.25 104 GLY A CA 1
ATOM 877 C C . GLY A 1 104 ? -16.094 -4.593 25.421 1.00 97.25 104 GLY A C 1
ATOM 878 O O . GLY A 1 104 ? -16.673 -5.523 25.983 1.00 97.25 104 GLY A O 1
ATOM 879 N N . TRP A 1 105 ? -15.973 -4.554 24.091 1.00 97.12 105 TRP A N 1
ATOM 880 C CA . TRP A 1 105 ? -16.510 -5.609 23.231 1.00 97.12 105 TRP A CA 1
ATOM 881 C C . TRP A 1 105 ? -15.606 -6.842 23.255 1.00 97.12 105 TRP A C 1
ATOM 883 O O . TRP A 1 105 ? -14.378 -6.742 23.225 1.00 97.12 105 TRP A O 1
ATOM 893 N N . LYS A 1 106 ? -16.215 -8.032 23.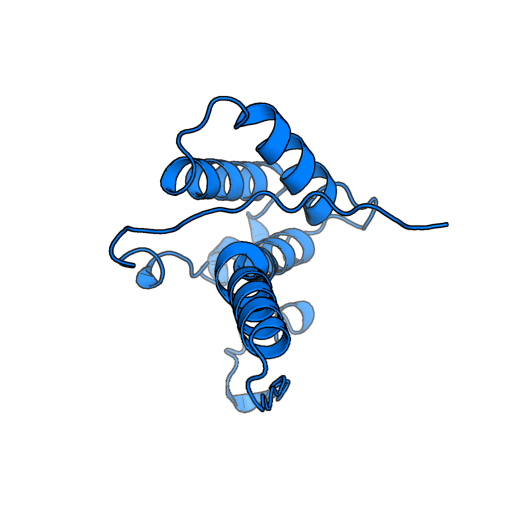226 1.00 96.62 106 LYS A N 1
ATOM 894 C CA . LYS A 1 106 ? -15.484 -9.284 23.015 1.00 96.62 106 LYS A CA 1
ATOM 895 C C . LYS A 1 106 ? -15.179 -9.440 21.526 1.00 96.62 106 LYS A C 1
ATOM 897 O O . LYS A 1 106 ? -16.084 -9.698 20.738 1.00 96.62 106 LYS A O 1
ATOM 902 N N . ILE A 1 107 ? -13.914 -9.273 21.152 1.00 95.31 107 ILE A N 1
ATOM 903 C CA . ILE A 1 107 ? -13.464 -9.317 19.757 1.00 95.31 107 ILE A CA 1
ATOM 904 C C . ILE A 1 107 ? -12.662 -10.589 19.491 1.00 95.31 107 ILE A C 1
ATOM 906 O O . ILE A 1 107 ? -11.841 -11.001 20.309 1.00 95.31 107 ILE A O 1
ATOM 910 N N . TYR A 1 108 ? -12.882 -11.168 18.315 1.00 93.38 108 TYR A N 1
ATOM 911 C CA . TYR A 1 108 ? -12.066 -12.226 17.735 1.00 93.38 108 TYR A CA 1
ATOM 912 C C . TYR A 1 108 ? -11.584 -11.737 16.373 1.00 93.38 108 TYR A C 1
ATOM 914 O O . TYR A 1 108 ? -12.389 -11.271 15.569 1.00 93.38 108 TYR A O 1
ATOM 922 N N . ALA A 1 109 ? -10.282 -11.817 16.134 1.00 89.94 109 ALA A N 1
ATOM 923 C CA . ALA A 1 109 ? -9.664 -11.444 14.871 1.00 89.94 109 ALA A CA 1
ATOM 924 C C . ALA A 1 109 ? -8.815 -12.613 14.374 1.00 89.94 109 ALA A C 1
ATOM 926 O O . ALA A 1 109 ? -8.260 -13.364 15.178 1.00 89.94 109 ALA A O 1
ATOM 927 N N . TYR A 1 110 ? -8.720 -12.759 13.059 1.00 89.81 110 TYR A N 1
ATOM 928 C CA . TYR A 1 110 ? -7.853 -13.728 12.404 1.00 89.81 110 TYR A CA 1
ATOM 929 C C . TYR A 1 110 ? -7.128 -13.038 11.249 1.00 89.81 110 TYR A C 1
ATOM 931 O O . TYR A 1 110 ? -7.645 -12.083 10.672 1.00 89.81 110 TYR A O 1
ATOM 939 N N . SER A 1 111 ? -5.936 -13.534 10.932 1.00 85.56 111 SER A N 1
ATOM 940 C CA . SER A 1 111 ? -5.252 -13.241 9.676 1.00 85.56 111 SER A CA 1
ATOM 941 C C . SER A 1 111 ? -5.349 -14.486 8.806 1.00 85.56 111 SER A C 1
ATOM 943 O O . SER A 1 111 ? -5.154 -15.595 9.311 1.00 85.56 111 SER A O 1
ATOM 945 N N . LEU A 1 112 ? -5.702 -14.317 7.536 1.00 82.38 112 LEU A N 1
ATOM 946 C CA . LEU A 1 112 ? -5.734 -15.411 6.575 1.00 82.38 112 LEU A CA 1
ATOM 947 C C . LEU A 1 112 ? -4.516 -15.287 5.668 1.00 82.38 112 LEU A C 1
ATOM 949 O O . LEU A 1 112 ? -4.443 -14.364 4.867 1.00 82.38 112 LEU A O 1
ATOM 953 N N . ASP A 1 113 ? -3.605 -16.243 5.795 1.00 80.12 113 ASP A N 1
ATOM 954 C CA . ASP A 1 113 ? -2.390 -16.333 4.992 1.00 80.12 113 ASP A CA 1
ATOM 955 C C . ASP A 1 113 ? -2.330 -17.725 4.350 1.00 80.12 113 ASP A C 1
ATOM 957 O O . ASP A 1 113 ? -1.700 -18.656 4.856 1.00 80.12 113 ASP A O 1
ATOM 961 N N . HIS A 1 114 ? -3.146 -17.923 3.310 1.00 81.38 114 HIS A N 1
ATOM 962 C CA . HIS A 1 114 ? -3.214 -19.187 2.583 1.00 81.38 114 HIS A CA 1
ATOM 963 C C . HIS A 1 114 ? -2.681 -19.014 1.164 1.00 81.38 114 HIS A C 1
ATOM 965 O O . HIS A 1 114 ? -3.328 -18.394 0.320 1.00 81.38 114 HIS A O 1
ATOM 971 N N . TYR A 1 115 ? -1.532 -19.633 0.902 1.00 79.81 115 TYR A N 1
ATOM 972 C CA . TYR A 1 115 ? -0.933 -19.706 -0.422 1.00 79.81 115 TYR A CA 1
ATOM 973 C C . TYR A 1 115 ? -1.452 -20.912 -1.214 1.00 79.81 115 TYR A C 1
ATOM 975 O O . TYR A 1 115 ? -1.413 -22.048 -0.733 1.00 79.81 115 TYR A O 1
ATOM 983 N N . ASN A 1 116 ? -1.871 -20.680 -2.460 1.00 82.44 116 ASN A N 1
ATOM 984 C CA . ASN A 1 116 ? -2.199 -21.738 -3.409 1.00 82.44 116 ASN A CA 1
ATOM 985 C C . ASN A 1 116 ? -1.571 -21.448 -4.779 1.00 82.44 116 ASN A C 1
ATOM 987 O O . ASN A 1 116 ? -2.028 -20.584 -5.520 1.00 82.44 116 ASN A O 1
ATOM 991 N N . ASP A 1 117 ? -0.552 -22.221 -5.155 1.00 81.31 117 ASP A N 1
ATOM 992 C CA . ASP A 1 117 ? 0.140 -22.084 -6.445 1.00 81.31 117 ASP A CA 1
ATOM 993 C C . ASP A 1 117 ? -0.812 -22.206 -7.652 1.00 81.31 117 ASP A C 1
ATOM 995 O O . ASP A 1 117 ? -0.570 -21.611 -8.702 1.00 81.31 117 ASP A O 1
ATOM 999 N N . ALA A 1 118 ? -1.908 -22.962 -7.510 1.00 84.62 118 ALA A N 1
ATOM 1000 C CA . ALA A 1 118 ? -2.850 -23.223 -8.594 1.00 84.62 118 ALA A CA 1
ATOM 1001 C C . ALA A 1 118 ? -3.731 -22.014 -8.957 1.00 84.62 118 ALA A C 1
ATOM 1003 O O . ALA A 1 118 ? -4.363 -22.037 -10.012 1.00 84.62 118 ALA A O 1
ATOM 1004 N N . THR A 1 119 ? -3.793 -20.975 -8.116 1.00 82.56 119 THR A N 1
ATOM 1005 C CA . THR A 1 119 ? -4.588 -19.765 -8.396 1.00 82.56 119 THR A CA 1
ATOM 1006 C C . THR A 1 119 ? -3.825 -18.718 -9.203 1.00 82.56 119 THR A C 1
ATOM 1008 O O . THR A 1 119 ? -4.433 -17.765 -9.683 1.00 82.56 119 THR A O 1
ATOM 1011 N N . TRP A 1 120 ? -2.511 -18.875 -9.368 1.00 81.50 120 TRP A N 1
ATOM 1012 C CA . TRP A 1 120 ? -1.664 -17.894 -10.041 1.00 81.50 120 TRP A CA 1
ATOM 1013 C C . TRP A 1 120 ? -1.459 -18.222 -11.520 1.00 81.50 120 TRP A C 1
ATOM 1015 O O . TRP A 1 120 ? -1.179 -19.366 -11.890 1.00 81.50 120 TRP A O 1
ATOM 1025 N N . SER A 1 121 ? -1.524 -17.195 -12.377 1.00 82.50 121 SER A N 1
ATOM 1026 C CA . SER A 1 121 ? -1.082 -17.332 -13.769 1.00 82.50 121 SER A CA 1
ATOM 1027 C C . SER A 1 121 ? 0.404 -17.690 -13.817 1.00 82.50 121 SER A C 1
ATOM 1029 O O . SER A 1 121 ? 1.210 -17.231 -13.002 1.00 82.50 121 SER A O 1
ATOM 1031 N N . LYS A 1 122 ? 0.787 -18.489 -14.817 1.00 83.25 122 LYS A N 1
ATOM 1032 C CA . LYS A 1 122 ? 2.189 -18.857 -15.052 1.00 83.25 122 LYS A CA 1
ATOM 1033 C C . LYS A 1 122 ? 3.066 -17.640 -15.351 1.00 83.25 122 LYS A C 1
ATOM 1035 O O . LYS A 1 122 ? 4.255 -17.700 -15.050 1.00 83.25 122 LYS A O 1
ATOM 1040 N N . ASP A 1 123 ? 2.466 -16.567 -15.857 1.00 83.25 123 ASP A N 1
ATOM 1041 C CA . ASP A 1 123 ? 3.154 -15.340 -16.266 1.00 83.25 123 ASP A CA 1
ATOM 1042 C C . ASP A 1 123 ? 3.516 -14.427 -15.084 1.00 83.25 123 ASP A C 1
ATOM 1044 O O . ASP A 1 123 ? 4.367 -13.555 -15.218 1.00 83.25 123 ASP A O 1
ATOM 1048 N N . VAL A 1 124 ? 2.925 -14.643 -13.902 1.00 83.25 124 VAL A N 1
ATOM 1049 C CA . VAL A 1 124 ? 3.281 -13.894 -12.688 1.00 83.25 124 VAL A CA 1
ATOM 1050 C C . VAL A 1 124 ? 4.578 -14.474 -12.109 1.00 83.25 124 VAL A C 1
ATOM 1052 O O . VAL A 1 124 ? 4.614 -15.672 -11.824 1.00 83.25 124 VAL A O 1
ATOM 1055 N N . PRO A 1 125 ? 5.651 -13.698 -11.891 1.00 83.62 125 PRO A N 1
ATOM 1056 C CA . PRO A 1 125 ? 6.867 -14.175 -11.230 1.00 83.62 125 PRO A CA 1
ATOM 1057 C C . PRO A 1 125 ? 6.587 -14.792 -9.856 1.00 83.62 125 PRO A C 1
ATOM 1059 O O . PRO A 1 125 ? 5.819 -14.240 -9.079 1.00 83.62 125 PRO A O 1
ATOM 1062 N N . LYS A 1 126 ? 7.264 -15.896 -9.500 1.00 83.69 126 LYS A N 1
ATOM 1063 C CA . LYS A 1 126 ? 7.077 -16.555 -8.188 1.00 83.69 126 LYS A CA 1
ATOM 1064 C C . LYS A 1 126 ? 7.266 -15.614 -6.992 1.00 83.69 126 LYS A C 1
ATOM 1066 O O . LYS A 1 126 ? 6.592 -15.788 -5.995 1.00 83.69 126 LYS A O 1
ATOM 1071 N N . LYS A 1 127 ? 8.154 -14.620 -7.101 1.00 81.31 127 LYS A N 1
ATOM 1072 C CA . LYS A 1 127 ? 8.412 -13.621 -6.046 1.00 81.31 127 LYS A CA 1
ATOM 1073 C C . LYS A 1 127 ? 7.251 -12.641 -5.799 1.00 81.31 127 LYS A C 1
ATOM 1075 O O . LYS A 1 127 ? 7.302 -11.907 -4.821 1.00 81.31 127 LYS A O 1
ATOM 1080 N N . LEU A 1 128 ? 6.275 -12.595 -6.708 1.00 79.75 128 LEU A N 1
ATOM 1081 C CA . LEU A 1 128 ? 5.076 -11.750 -6.637 1.00 79.75 128 LEU A CA 1
ATOM 1082 C C . LEU A 1 128 ? 3.815 -12.560 -6.297 1.00 79.75 128 LEU A C 1
ATOM 1084 O O . LEU A 1 128 ? 2.722 -12.010 -6.209 1.00 79.75 128 LEU A O 1
ATOM 1088 N N . ARG A 1 129 ? 3.948 -13.884 -6.156 1.00 78.81 129 ARG A N 1
ATOM 1089 C CA . ARG A 1 129 ? 2.857 -14.770 -5.762 1.00 78.81 129 ARG A CA 1
ATOM 1090 C C . ARG A 1 129 ? 2.947 -14.927 -4.248 1.00 78.81 129 ARG A C 1
ATOM 1092 O O . ARG A 1 129 ? 3.795 -15.699 -3.824 1.00 78.81 129 ARG A O 1
ATOM 1099 N N . GLY A 1 130 ? 2.107 -14.194 -3.510 1.00 65.12 130 GLY A N 1
ATOM 1100 C CA . GLY A 1 130 ? 1.863 -14.321 -2.058 1.00 65.12 130 GLY A CA 1
ATOM 1101 C C . GLY A 1 130 ? 3.031 -14.843 -1.230 1.00 65.12 130 GLY A C 1
ATOM 1102 O O . GLY A 1 130 ? 3.064 -16.076 -1.027 1.00 65.12 130 GLY A O 1
#

Organism: NCBI:txid51022

Foldseek 3Di:
DDDDDDDDDQDPPDDPPPVVPLDDDLVCLQVAFLVVLLVVLLVVCVVGDDDPCSVVVSVVLCVPLPVPPDDTGSLSSLLSSVVCCCNPPVVVVVVVQVVVVVVVDDDDDDDDDDFDPVVDDPSHDPSNRD

Radius of gyration: 16.95 Å; chains: 1; bounding box: 36×44×45 Å

Sequence (130 aa):
MVWQWRFFIVSAKQKIEFMNKTNVEPADYPSWNRDMLIAEIKELVQSVYSGNHLEEILKEIIGYYIDRGEQKEFEFYINRYTEENDVFFVVPTVVGILARRDAGWKIYAYSLDHYNDATWSKDVPKKLRG